Protein 4WRI (pdb70)

Solvent-accessible surface area: 11292 Å² total

InterPro domains:
  IPR011992 EF-hand domain pair [SSF47473] (9-176)

Sequence (171 aa):
LEPSAHWCRKMRTVFRPWDVEGGSGYVTEEVFDGVQRRLEFPELAPTDMYERSHRHWVNHCNLGVMPEGYRLTESQYVQNAWLLIHSPDFEASLESSQTFWEGIDREGYITEEATLGIRVTDPNLSTGIFEAMDENTGRITFEDTLAQLFFFTDQDNTTHPFNYVRGALVD

Structure (mmCIF, N/CA/C/O backbone):
data_4WRI
#
_entry.id   4WRI
#
_cell.length_a   42.970
_cell.length_b   64.620
_cell.length_c   145.240
_cell.angle_alpha   90.000
_cell.angle_beta   90.000
_cell.angle_gamma   90.000
#
_symmetry.space_group_name_H-M   'C 2 2 21'
#
loop_
_entity.id
_entity.type
_entity.pdbx_description
1 polymer 'Okadaic acid binding protein 2-alpha'
2 non-polymer 'OKADAIC ACID'
3 water water
#
loop_
_atom_site.group_PDB
_atom_site.id
_atom_site.type_symbol
_atom_site.label_atom_id
_atom_site.label_alt_id
_atom_site.label_comp_id
_atom_site.label_asym_id
_atom_site.label_entity_id
_atom_site.label_seq_id
_atom_site.pdbx_PDB_ins_code
_atom_site.Cartn_x
_atom_site.Cartn_y
_atom_site.Cartn_z
_atom_site.occupancy
_atom_site.B_iso_or_equiv
_atom_site.auth_seq_id
_atom_site.auth_comp_id
_atom_site.auth_asym_id
_atom_site.auth_atom_id
_atom_site.pdbx_PDB_model_num
ATOM 1 N N . LEU A 1 6 ? 37.704 52.707 31.106 1.00 41.99 4 LEU A N 1
ATOM 2 C CA . LEU A 1 6 ? 38.189 51.794 32.137 1.00 43.10 4 LEU A CA 1
ATOM 3 C C . LEU A 1 6 ? 38.338 50.379 31.599 1.00 31.84 4 LEU A C 1
ATOM 4 O O . LEU A 1 6 ? 37.789 50.035 30.554 1.00 43.18 4 LEU A O 1
ATOM 20 N N . GLU A 1 8 ? 37.969 46.177 32.869 1.00 20.10 6 GLU A N 1
ATOM 21 C CA . GLU A 1 8 ? 36.862 45.438 33.475 1.00 20.50 6 GLU A CA 1
ATOM 22 C C . GLU A 1 8 ? 37.233 44.940 34.854 1.00 20.67 6 GLU A C 1
ATOM 23 O O . GLU A 1 8 ? 38.355 44.517 35.092 1.00 18.02 6 GLU A O 1
ATOM 29 N N . PRO A 1 9 ? 36.273 44.976 35.777 1.00 16.07 7 PRO A N 1
ATOM 30 C CA . PRO A 1 9 ? 36.560 44.412 37.097 1.00 15.15 7 PRO A CA 1
ATOM 31 C C . PRO A 1 9 ? 36.703 42.892 37.038 1.00 17.91 7 PRO A C 1
ATOM 32 O O . PRO A 1 9 ? 36.157 42.236 36.145 1.00 17.44 7 PRO A O 1
ATOM 36 N N . SER A 1 10 ? 37.441 42.327 37.983 1.00 15.90 8 SER A N 1
ATOM 37 C CA . SER A 1 10 ? 37.507 40.892 38.119 1.00 14.14 8 SER A CA 1
ATOM 38 C C . SER A 1 10 ? 36.191 40.329 38.606 1.00 14.65 8 SER A C 1
ATOM 39 O O . SER A 1 10 ? 35.405 41.030 39.267 1.00 14.68 8 SER A O 1
ATOM 42 N N . ALA A 1 11 ? 35.953 39.057 38.331 1.00 15.44 9 ALA A N 1
ATOM 43 C CA . ALA A 1 11 ? 34.769 38.376 38.816 1.00 14.73 9 ALA A CA 1
ATOM 44 C C . ALA A 1 11 ? 34.720 38.429 40.340 1.00 15.41 9 ALA A C 1
ATOM 45 O O . ALA A 1 11 ? 33.640 38.546 40.932 1.00 14.85 9 ALA A O 1
ATOM 47 N N . HIS A 1 12 ? 35.885 38.333 40.964 1.00 15.09 10 HIS A N 1
ATOM 48 C CA . HIS A 1 12 ? 35.942 38.347 42.415 1.00 13.27 10 HIS A CA 1
ATOM 49 C C . HIS A 1 12 ? 35.516 39.705 42.953 1.00 12.33 10 HIS A C 1
ATOM 50 O O . HIS A 1 12 ? 34.771 39.776 43.932 1.00 12.88 10 HIS A O 1
ATOM 57 N N . TRP A 1 13 ? 35.985 40.777 42.342 1.00 12.53 11 TRP A N 1
ATOM 58 C CA . TRP A 1 13 ? 35.572 42.102 42.785 1.00 13.40 11 TRP A CA 1
ATOM 59 C C . TRP A 1 13 ? 34.073 42.277 42.610 1.00 13.98 11 TRP A C 1
ATOM 60 O O . TRP A 1 13 ? 33.396 42.844 43.487 1.00 13.11 11 TRP A O 1
ATOM 71 N N . CYS A 1 14 ? 33.508 41.796 41.511 1.00 12.53 12 CYS A N 1
ATOM 72 C CA . CYS A 1 14 ? 32.063 41.922 41.362 1.00 13.71 12 CYS A CA 1
ATOM 73 C C . CYS A 1 14 ? 31.297 41.184 42.438 1.00 14.84 12 CYS A C 1
ATOM 74 O O . CYS A 1 14 ? 30.245 41.651 42.891 1.00 11.64 12 CYS A O 1
ATOM 77 N N . ARG A 1 15 ? 31.810 40.029 42.851 1.00 12.66 13 ARG A N 1
ATOM 78 C CA . ARG A 1 15 ? 31.232 39.279 43.938 1.00 11.51 13 ARG A CA 1
ATOM 79 C C . ARG A 1 15 ? 31.294 40.078 45.228 1.00 9.86 13 ARG A C 1
ATOM 80 O O . ARG A 1 15 ? 30.336 40.077 46.001 1.00 11.00 13 ARG A O 1
ATOM 88 N N . LYS A 1 16 ? 32.417 40.739 45.472 1.00 11.57 14 LYS A N 1
ATOM 89 C CA . LYS A 1 16 ? 32.487 41.605 46.643 1.00 11.90 14 LYS A CA 1
ATOM 90 C C . LYS A 1 16 ? 31.414 42.715 46.559 1.00 11.22 14 LYS A C 1
ATOM 91 O O . LYS A 1 16 ? 30.750 43.015 47.579 1.00 10.47 14 LYS A O 1
ATOM 97 N N . MET A 1 17 ? 31.205 43.311 45.387 1.00 11.98 15 MET A N 1
ATOM 98 C CA . MET A 1 17 ? 30.211 44.378 45.294 1.00 10.76 15 MET A CA 1
ATOM 99 C C . MET A 1 17 ? 28.787 43.852 45.438 1.00 10.15 15 MET A C 1
ATOM 100 O O . MET A 1 17 ? 27.929 44.532 46.021 1.00 10.92 15 MET A O 1
ATOM 105 N N . ARG A 1 18 ? 28.512 42.647 44.950 1.00 10.07 16 ARG A N 1
ATOM 106 C CA . ARG A 1 18 ? 27.220 42.020 45.217 1.00 12.38 16 ARG A CA 1
ATOM 107 C C . ARG A 1 18 ? 27.044 41.813 46.716 1.00 11.01 16 ARG A C 1
ATOM 108 O O . ARG A 1 18 ? 25.925 41.859 47.234 1.00 11.83 16 ARG A O 1
ATOM 116 N N . THR A 1 19 ? 28.147 41.589 47.426 1.00 10.40 17 THR A N 1
ATOM 117 C CA . THR A 1 19 ? 28.089 41.386 48.876 1.00 11.51 17 THR A CA 1
ATOM 118 C C . THR A 1 19 ? 27.728 42.701 49.588 1.00 10.38 17 THR A C 1
ATOM 119 O O . THR A 1 19 ? 27.045 42.697 50.596 1.00 10.07 17 THR A O 1
ATOM 123 N N . VAL A 1 20 ? 28.189 43.822 49.052 1.00 9.44 18 VAL A N 1
ATOM 124 C CA . VAL A 1 20 ? 27.770 45.126 49.554 1.00 11.23 18 VAL A CA 1
ATOM 125 C C . VAL A 1 20 ? 26.279 45.351 49.323 1.00 9.86 18 VAL A C 1
ATOM 126 O O . VAL A 1 20 ? 25.570 45.834 50.203 1.00 10.81 18 VAL A O 1
ATOM 130 N N . PHE A 1 21 ? 25.798 45.025 48.127 1.00 9.98 19 PHE A N 1
ATOM 131 C CA . PHE A 1 21 ? 24.440 45.371 47.712 1.00 9.71 19 PHE A CA 1
ATOM 132 C C . PHE A 1 21 ? 23.391 44.479 48.374 1.00 11.79 19 PHE A C 1
ATOM 133 O O . PHE A 1 21 ? 22.264 44.939 48.661 1.00 11.31 19 PHE A O 1
ATOM 141 N N . ARG A 1 22 ? 23.737 43.208 48.596 1.00 12.14 20 ARG A N 1
ATOM 142 C CA . ARG A 1 22 ? 22.742 42.227 49.047 1.00 12.01 20 ARG A CA 1
ATOM 143 C C . ARG A 1 22 ? 21.923 42.639 50.284 1.00 12.61 20 ARG A C 1
ATOM 144 O O . ARG A 1 22 ? 20.699 42.539 50.234 1.00 12.18 20 ARG A O 1
ATOM 152 N N . PRO A 1 23 ? 22.577 43.125 51.351 1.00 12.27 21 PRO A N 1
ATOM 153 C CA . PRO A 1 23 ? 21.763 43.493 52.523 1.00 12.82 21 PRO A CA 1
ATOM 154 C C . PRO A 1 23 ? 20.782 44.632 52.213 1.00 13.89 21 PRO A C 1
ATOM 155 O O . PRO A 1 23 ? 19.673 44.655 52.778 1.00 13.53 21 PRO A O 1
ATOM 159 N N . TRP A 1 24 ? 21.160 45.553 51.325 1.00 11.15 22 TRP A N 1
ATOM 160 C CA . TRP A 1 24 ? 20.255 46.625 50.935 1.00 11.13 22 TRP A CA 1
ATOM 161 C C . TRP A 1 24 ? 19.086 46.060 50.146 1.00 11.98 22 TRP A C 1
ATOM 162 O O . TRP A 1 24 ? 17.943 46.447 50.345 1.00 12.72 22 TRP A O 1
ATOM 173 N N . ASP A 1 25 ? 19.371 45.144 49.219 1.00 10.86 23 ASP A N 1
ATOM 174 C CA . ASP A 1 25 ? 18.318 44.463 48.471 1.00 11.60 23 ASP A CA 1
ATOM 175 C C . ASP A 1 25 ? 17.349 43.807 49.466 1.00 12.53 23 ASP A C 1
ATOM 176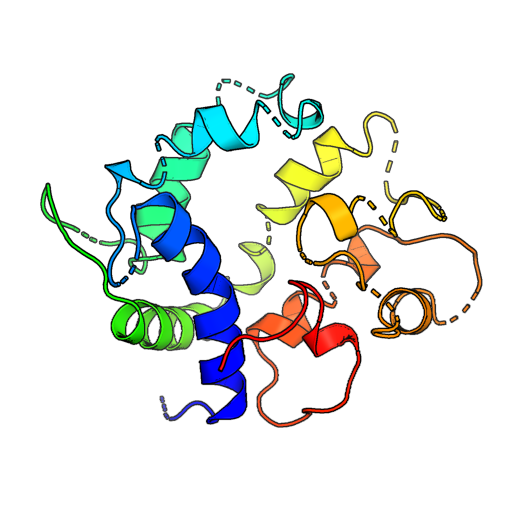 O O . ASP A 1 25 ? 16.129 43.960 49.337 1.00 13.39 23 ASP A O 1
ATOM 181 N N . VAL A 1 26 ? 17.883 43.068 50.432 1.00 13.00 24 VAL A N 1
ATOM 182 C CA . VAL A 1 26 ? 17.025 42.405 51.415 1.00 15.25 24 VAL A CA 1
ATOM 183 C C . VAL A 1 26 ? 16.172 43.417 52.197 1.00 15.99 24 VAL A C 1
ATOM 184 O O . VAL A 1 26 ? 14.959 43.208 52.348 1.00 15.96 24 VAL A O 1
ATOM 188 N N . GLU A 1 27 ? 16.779 44.520 52.627 1.00 13.19 25 GLU A N 1
ATOM 189 C CA . GLU A 1 27 ? 16.040 45.595 53.319 1.00 16.03 25 GLU A CA 1
ATOM 190 C C . GLU A 1 27 ? 14.853 46.092 52.500 1.00 17.64 25 GLU A C 1
ATOM 191 O O . GLU A 1 27 ? 13.783 46.392 53.041 1.00 20.03 25 GLU A O 1
ATOM 197 N N . GLY A 1 28 ? 15.054 46.199 51.196 1.00 15.03 26 GLY A N 1
ATOM 198 C CA . GLY A 1 28 ? 14.040 46.712 50.298 1.00 14.62 26 GLY A CA 1
ATOM 199 C C . GLY A 1 28 ? 13.013 45.703 49.853 1.00 16.61 26 GLY A C 1
ATOM 200 O O . GLY A 1 28 ? 12.168 46.012 49.002 1.00 19.27 26 GLY A O 1
ATOM 201 N N . GLY A 1 29 ? 13.088 44.496 50.391 1.00 16.19 27 GLY A N 1
ATOM 202 C CA . GLY A 1 29 ? 12.122 43.465 50.054 1.00 17.97 27 GLY A CA 1
ATOM 203 C C . GLY A 1 29 ? 12.589 42.402 49.081 1.00 18.77 27 GLY A C 1
ATOM 204 O O . GLY A 1 29 ? 11.772 41.636 48.564 1.00 20.44 27 GLY A O 1
ATOM 205 N N . SER A 1 30 ? 13.898 42.346 48.837 1.00 16.28 28 SER A N 1
ATOM 206 C CA . SER A 1 30 ? 14.478 41.337 47.951 1.00 16.64 28 SER A CA 1
ATOM 207 C C . SER A 1 30 ? 13.900 41.412 46.546 1.00 19.21 28 SER A C 1
ATOM 208 O O . SER A 1 30 ? 13.601 40.388 45.931 1.00 19.21 28 SER A O 1
ATOM 222 N N . GLY A 1 32 ? 15.525 42.830 43.958 1.00 15.33 30 GLY A N 1
ATOM 223 C CA . GLY A 1 32 ? 16.610 42.886 42.978 1.00 13.47 30 GLY A CA 1
ATOM 224 C C . GLY A 1 32 ? 17.061 44.306 42.670 1.00 14.13 30 GLY A C 1
ATOM 225 O O . GLY A 1 32 ? 18.001 44.532 41.892 1.00 14.49 30 GLY A O 1
ATOM 226 N N . TYR A 1 33 ? 16.372 45.279 43.252 1.00 12.20 31 TYR A N 1
ATOM 227 C CA . TYR A 1 33 ? 16.711 46.678 43.113 1.00 12.57 31 TYR A CA 1
ATOM 228 C C . TYR A 1 33 ? 16.441 47.404 44.420 1.00 10.73 31 TYR A C 1
ATOM 229 O O . TYR A 1 33 ? 15.681 46.921 45.287 1.00 13.06 31 TYR A O 1
ATOM 238 N N . VAL A 1 34 ? 17.051 48.574 44.545 1.00 11.28 32 VAL A N 1
ATOM 239 C CA . VAL A 1 34 ? 16.822 49.462 45.689 1.00 13.20 32 VAL A CA 1
ATOM 240 C C . VAL A 1 34 ? 16.445 50.857 45.181 1.00 13.55 32 VAL A C 1
ATOM 241 O O . VAL A 1 34 ? 16.626 51.185 43.996 1.00 13.92 32 VAL A O 1
ATOM 245 N N . THR A 1 35 ? 15.863 51.654 46.072 1.00 13.30 33 THR A N 1
ATOM 246 C CA . THR A 1 35 ? 15.426 53.008 45.750 1.00 12.55 33 THR A CA 1
ATOM 247 C C . THR A 1 35 ? 15.878 53.931 46.867 1.00 13.77 33 THR A C 1
ATOM 248 O O . THR A 1 35 ? 16.327 53.459 47.920 1.00 14.46 33 THR A O 1
ATOM 252 N N . GLU A 1 36 ? 15.740 55.234 46.656 1.00 13.76 34 GLU A N 1
ATOM 253 C CA . GLU A 1 36 ? 16.042 56.236 47.681 1.00 13.64 34 GLU A CA 1
ATOM 254 C C . GLU A 1 36 ? 15.240 55.944 48.935 1.00 14.66 34 GLU A C 1
ATOM 255 O O . GLU A 1 36 ? 15.745 56.085 50.055 1.00 14.23 34 GLU A O 1
ATOM 261 N N . GLU A 1 37 ? 14.004 55.494 48.763 1.00 13.72 35 GLU A N 1
ATOM 262 C CA . GLU A 1 37 ? 13.144 55.222 49.911 1.00 16.40 35 GLU A CA 1
ATOM 263 C C . GLU A 1 37 ? 13.651 54.069 50.771 1.00 16.99 35 GLU A C 1
ATOM 264 O O . GLU A 1 37 ? 13.471 54.081 51.987 1.00 16.90 35 GLU A O 1
ATOM 270 N N . VAL A 1 38 ? 14.298 53.079 50.161 1.00 15.80 36 VAL A N 1
ATOM 271 C CA . VAL A 1 38 ? 14.851 51.968 50.937 1.00 14.71 36 VAL A CA 1
ATOM 272 C C . VAL A 1 38 ? 15.862 52.492 51.939 1.00 14.45 36 VAL A C 1
ATOM 273 O O . VAL A 1 38 ? 15.874 52.086 53.119 1.00 14.89 36 VAL A O 1
ATOM 277 N N . PHE A 1 39 ? 16.701 53.418 51.494 1.00 12.74 37 PHE A N 1
ATOM 278 C CA . PHE A 1 39 ? 17.706 53.966 52.389 1.00 14.50 37 PHE A CA 1
ATOM 279 C C . PHE A 1 39 ? 17.118 54.910 53.423 1.00 14.45 37 PHE A C 1
ATOM 280 O O . PHE A 1 39 ? 17.581 54.931 54.560 1.00 14.95 37 PHE A O 1
ATOM 299 N N . ASP A 1 41 ? 14.054 54.659 54.694 1.00 15.20 39 ASP A N 1
ATOM 300 C CA . ASP A 1 41 ? 13.432 53.769 55.664 1.00 16.84 39 ASP A CA 1
ATOM 301 C C . ASP A 1 41 ? 14.492 53.068 56.503 1.00 17.67 39 ASP A C 1
ATOM 302 O O . ASP A 1 41 ? 14.235 52.713 57.659 1.00 19.91 39 ASP A O 1
ATOM 307 N N . GLY A 1 42 ? 15.690 52.898 55.950 1.00 15.98 40 GLY A N 1
ATOM 308 C CA . GLY A 1 42 ? 16.741 52.169 56.647 1.00 16.90 40 GLY A CA 1
ATOM 309 C C . GLY A 1 42 ? 17.345 52.941 57.806 1.00 15.17 40 GLY A C 1
ATOM 310 O O . GLY A 1 42 ? 18.107 52.397 58.577 1.00 15.03 40 GLY A O 1
ATOM 311 N N . VAL A 1 43 ? 17.015 54.223 57.920 1.00 13.95 41 VAL A N 1
ATOM 312 C CA . VAL A 1 43 ? 17.540 55.043 59.009 1.00 15.12 41 VAL A CA 1
ATOM 313 C C . VAL A 1 43 ? 17.058 54.528 60.353 1.00 14.72 41 VAL A C 1
ATOM 314 O O . VAL A 1 43 ? 17.858 54.313 61.258 1.00 13.66 41 VAL A O 1
ATOM 318 N N . GLN A 1 44 ? 15.753 54.298 60.466 1.00 16.68 42 GLN A N 1
ATOM 319 C CA . GLN A 1 44 ? 15.185 53.763 61.701 1.00 18.34 42 GLN A CA 1
ATOM 320 C C . GLN A 1 44 ? 15.771 52.388 62.053 1.00 18.33 42 GLN A C 1
ATOM 321 O O . GLN A 1 44 ? 16.115 52.120 63.209 1.00 18.78 42 GLN A O 1
ATOM 327 N N . ARG A 1 45 ? 15.899 51.525 61.045 1.00 19.01 43 ARG A N 1
ATOM 328 C CA . ARG A 1 45 ? 16.507 50.209 61.231 1.00 19.94 43 ARG A CA 1
ATOM 329 C C . ARG A 1 45 ? 17.924 50.305 61.821 1.00 15.90 43 ARG A C 1
ATOM 330 O O . ARG A 1 45 ? 18.278 49.565 62.725 1.00 16.40 43 ARG A O 1
ATOM 338 N N . ARG A 1 46 ? 18.716 51.235 61.301 1.00 14.67 44 ARG A N 1
ATOM 339 C CA . ARG A 1 46 ? 20.085 51.449 61.757 1.00 13.76 44 ARG A CA 1
ATOM 340 C C . ARG A 1 46 ? 20.149 52.004 63.177 1.00 13.10 44 ARG A C 1
ATOM 341 O O . ARG A 1 46 ? 21.046 51.647 63.945 1.00 13.98 44 ARG A O 1
ATOM 349 N N . LEU A 1 47 ? 19.220 52.888 63.524 1.00 12.57 45 LEU A N 1
ATOM 350 C CA . LEU A 1 47 ? 19.168 53.403 64.899 1.00 13.45 45 LEU A CA 1
ATOM 351 C C . LEU A 1 47 ? 18.804 52.332 65.914 1.00 14.54 45 LEU A C 1
ATOM 352 O O . LEU A 1 47 ? 19.309 52.344 67.045 1.00 16.50 45 LEU A O 1
ATOM 357 N N . GLU A 1 48 ? 17.951 51.398 65.520 1.00 16.85 46 GLU A N 1
ATOM 358 C CA . GLU A 1 48 ? 17.635 50.261 66.372 1.00 17.92 46 GLU A CA 1
ATOM 359 C C . GLU A 1 48 ? 18.789 49.277 66.514 1.00 18.02 46 GLU A C 1
ATOM 360 O O . GLU A 1 48 ? 19.039 48.765 67.604 1.00 20.76 46 GLU A O 1
ATOM 377 N N . PHE A 1 50 ? 22.067 49.951 65.880 1.00 13.40 48 PHE A N 1
ATOM 378 C CA . PHE A 1 50 ? 23.248 50.634 66.348 1.00 12.58 48 PHE A CA 1
ATOM 379 C C . PHE A 1 50 ? 22.859 51.870 67.123 1.00 14.45 48 PHE A C 1
ATOM 380 O O . PHE A 1 50 ? 22.990 52.983 66.637 1.00 13.74 48 PHE A O 1
ATOM 388 N N . PRO A 1 51 ? 22.427 51.664 68.366 1.00 14.40 49 PRO A N 1
ATOM 389 C CA . PRO A 1 51 ? 22.046 52.837 69.149 1.00 13.90 49 PRO A CA 1
ATOM 390 C C . PRO A 1 51 ? 23.232 53.737 69.469 1.00 14.26 49 PRO A C 1
ATOM 391 O O . PRO A 1 51 ? 23.020 54.857 69.917 1.00 15.05 49 PRO A O 1
ATOM 395 N N . GLU A 1 52 ? 24.458 53.291 69.188 1.00 15.11 50 GLU A N 1
ATOM 396 C CA . GLU A 1 52 ? 25.615 54.174 69.220 1.00 18.50 50 GLU A CA 1
ATOM 397 C C . GLU A 1 52 ? 25.479 55.350 68.261 1.00 18.39 50 GLU A C 1
ATOM 398 O O . GLU A 1 52 ? 26.147 56.363 68.420 1.00 18.92 50 GLU A O 1
ATOM 404 N N . LEU A 1 53 ? 24.634 55.198 67.249 1.00 16.49 51 LEU A N 1
ATOM 405 C CA . LEU A 1 53 ? 24.379 56.271 66.303 1.00 17.68 51 LEU A CA 1
ATOM 406 C C . LEU A 1 53 ? 23.367 57.291 66.795 1.00 17.01 51 LEU A C 1
ATOM 407 O O . LEU A 1 53 ? 23.224 58.353 66.186 1.00 16.80 51 LEU A O 1
ATOM 412 N N . ALA A 1 54 ? 22.679 56.998 67.900 1.00 15.13 52 ALA A N 1
ATOM 413 C CA . ALA A 1 54 ? 21.620 57.892 68.387 1.00 15.56 52 ALA A CA 1
ATOM 414 C C . ALA A 1 54 ? 22.049 59.349 68.638 1.00 17.86 52 ALA A C 1
A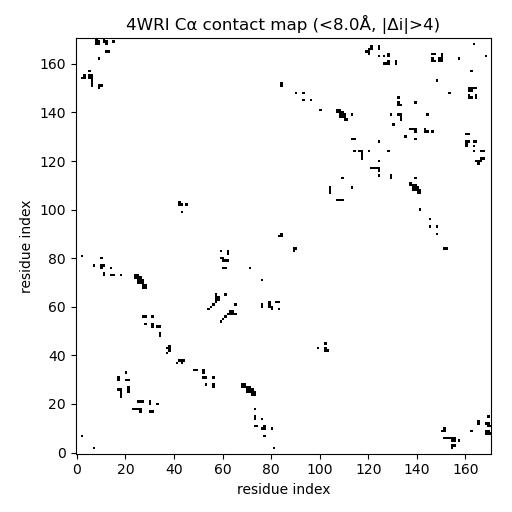TOM 415 O O . ALA A 1 54 ? 21.280 60.266 68.323 1.00 18.81 52 ALA A O 1
ATOM 417 N N . PRO A 1 55 ? 23.264 59.583 69.185 1.00 18.69 53 PRO A N 1
ATOM 418 C CA . PRO A 1 55 ? 23.657 60.988 69.393 1.00 20.97 53 PRO A CA 1
ATOM 419 C C . PRO A 1 55 ? 23.717 61.833 68.125 1.00 22.10 53 PRO A C 1
ATOM 420 O O . PRO A 1 55 ? 23.659 63.066 68.208 1.00 24.35 53 PRO A O 1
ATOM 424 N N . THR A 1 56 ? 23.839 61.196 66.969 1.00 19.80 54 THR A N 1
ATOM 425 C CA . THR A 1 56 ? 23.863 61.934 65.710 1.00 22.96 54 THR A CA 1
ATOM 426 C C . THR A 1 56 ? 22.698 61.551 64.829 1.00 16.39 54 THR A C 1
ATOM 427 O O . THR A 1 56 ? 22.787 61.659 63.596 1.00 18.94 54 THR A O 1
ATOM 442 N N . ASP A 1 58 ? 20.077 63.017 64.097 1.00 15.88 56 ASP A N 1
ATOM 443 C CA . ASP A 1 58 ? 19.564 64.116 63.279 1.00 15.09 56 ASP A CA 1
ATOM 444 C C . ASP A 1 58 ? 20.314 64.286 61.972 1.00 17.56 56 ASP A C 1
ATOM 445 O O . ASP A 1 58 ? 19.839 64.997 61.082 1.00 14.80 56 ASP A O 1
ATOM 461 N N . MET A 1 60 ? 21.191 61.533 60.172 1.00 14.77 58 MET A N 1
ATOM 462 C CA . MET A 1 60 ? 21.038 60.271 59.446 1.00 14.04 58 MET A CA 1
ATOM 463 C C . MET A 1 60 ? 20.276 60.405 58.140 1.00 14.58 58 MET A C 1
ATOM 464 O O . MET A 1 60 ? 20.624 59.756 57.144 1.00 13.24 58 MET A O 1
ATOM 469 N N . TYR A 1 61 ? 19.229 61.218 58.094 1.00 14.52 59 TYR A N 1
ATOM 470 C CA . TYR A 1 61 ? 18.513 61.330 56.827 1.00 13.89 59 TYR A CA 1
ATOM 471 C C . TYR A 1 61 ? 19.399 61.902 55.740 1.00 12.42 59 TYR A C 1
ATOM 472 O O . TYR A 1 61 ? 19.349 61.438 54.596 1.00 13.20 59 TYR A O 1
ATOM 481 N N . GLU A 1 62 ? 20.231 62.876 56.068 1.00 12.65 60 GLU A N 1
ATOM 482 C CA . GLU A 1 62 ? 21.191 63.403 55.105 1.00 13.43 60 GLU A CA 1
ATOM 483 C C . GLU A 1 62 ? 22.189 62.327 54.682 1.00 14.05 60 GLU A C 1
ATOM 484 O O . GLU A 1 62 ? 22.535 62.220 53.490 1.00 13.69 60 GLU A O 1
ATOM 490 N N . ARG A 1 63 ? 22.652 61.531 55.642 1.00 14.71 61 ARG A N 1
ATOM 491 C CA . ARG A 1 63 ? 23.576 60.447 55.310 1.00 14.72 61 ARG A CA 1
ATOM 492 C C . ARG A 1 63 ? 22.932 59.457 54.354 1.00 12.35 61 ARG A C 1
ATOM 493 O O . ARG A 1 63 ? 23.593 58.998 53.410 1.00 13.08 61 ARG A O 1
ATOM 501 N N . SER A 1 64 ? 21.669 59.112 54.568 1.00 12.32 62 SER A N 1
ATOM 502 C CA . SER A 1 64 ? 20.995 58.189 53.669 1.00 14.08 62 SER A CA 1
ATOM 503 C C . SER A 1 64 ? 20.850 58.802 52.282 1.00 12.79 62 SER A C 1
ATOM 504 O O . SER A 1 64 ? 21.113 58.161 51.268 1.00 14.28 62 SER A O 1
ATOM 507 N N . HIS A 1 65 ? 20.467 60.065 52.218 1.00 13.55 63 HIS A N 1
ATOM 508 C CA . HIS A 1 65 ? 20.247 60.710 50.946 1.00 14.07 63 HIS A CA 1
ATOM 509 C C . HIS A 1 65 ? 21.553 60.889 50.167 1.00 13.49 63 HIS A C 1
ATOM 510 O O . HIS A 1 65 ? 21.618 60.647 48.954 1.00 14.83 63 HIS A O 1
ATOM 517 N N . ARG A 1 66 ? 22.619 61.272 50.855 1.00 13.94 64 ARG A N 1
ATOM 518 C CA . ARG A 1 66 ? 23.925 61.377 50.222 1.00 13.18 64 ARG A CA 1
ATOM 519 C C . ARG A 1 66 ? 24.429 60.018 49.762 1.00 14.24 64 ARG A C 1
ATOM 520 O O . ARG A 1 66 ? 25.098 59.917 48.721 1.00 14.67 64 ARG A O 1
ATOM 528 N N . HIS A 1 67 ? 24.142 58.980 50.544 1.00 12.96 65 HIS A N 1
ATOM 529 C CA . HIS A 1 67 ? 24.530 57.638 50.127 1.00 13.45 65 HIS A CA 1
ATOM 530 C C . HIS A 1 67 ? 23.858 57.295 48.794 1.00 12.13 65 HIS A C 1
ATOM 531 O O . HIS A 1 67 ? 24.509 56.780 47.879 1.00 12.12 65 HIS A O 1
ATOM 538 N N . TRP A 1 68 ? 22.560 57.564 48.684 1.00 12.30 66 TRP A N 1
ATOM 539 C CA . TRP A 1 68 ? 21.824 57.310 47.446 1.00 11.85 66 TRP A CA 1
ATOM 540 C C . TRP A 1 68 ? 22.377 58.105 46.278 1.00 13.77 66 TRP A C 1
ATOM 541 O O . TRP A 1 68 ? 22.648 57.550 45.207 1.00 12.81 66 TRP A O 1
ATOM 552 N N . VAL A 1 69 ? 22.581 59.401 46.466 1.00 14.42 67 VAL A N 1
ATOM 553 C CA . VAL A 1 69 ? 22.999 60.250 45.354 1.00 14.44 67 VAL A CA 1
ATOM 554 C C . VAL A 1 69 ? 24.473 60.026 45.024 1.00 16.10 67 VAL A C 1
ATOM 555 O O . VAL A 1 69 ? 24.826 59.750 43.881 1.00 16.55 67 VAL A O 1
ATOM 559 N N . ASN A 1 70 ? 25.346 60.139 46.018 1.00 16.93 68 ASN A N 1
ATOM 560 C CA . ASN A 1 70 ? 26.786 60.163 45.764 1.00 15.36 68 ASN A CA 1
ATOM 561 C C . ASN A 1 70 ? 27.477 58.811 45.641 1.00 2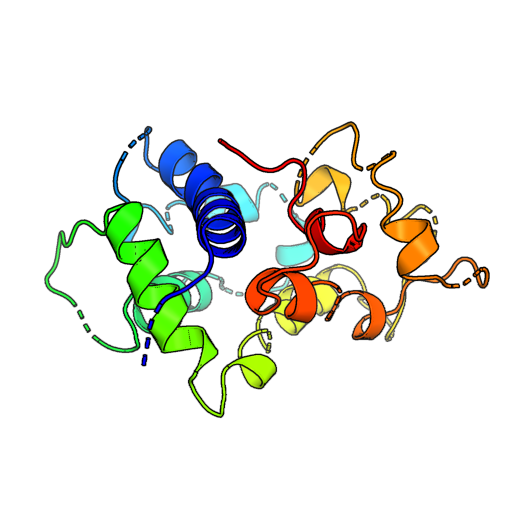0.52 68 ASN A C 1
ATOM 562 O O . ASN A 1 70 ? 28.366 58.635 44.806 1.00 22.06 68 ASN A O 1
ATOM 567 N N . HIS A 1 71 ? 27.094 57.856 46.478 1.00 14.94 69 HIS A N 1
ATOM 568 C CA . HIS A 1 71 ? 27.732 56.539 46.448 1.00 15.79 69 HIS A CA 1
ATOM 569 C C . HIS A 1 71 ? 27.061 55.639 45.430 1.00 18.89 69 HIS A C 1
ATOM 570 O O . HIS A 1 71 ? 27.729 55.038 44.573 1.00 21.74 69 HIS A O 1
ATOM 577 N N . CYS A 1 72 ? 25.743 55.533 45.523 1.00 13.33 70 CYS A N 1
ATOM 578 C CA . CYS A 1 72 ? 25.024 54.616 44.647 1.00 13.28 70 CYS A CA 1
ATOM 579 C C . CYS A 1 72 ? 24.850 55.099 43.221 1.00 13.99 70 CYS A C 1
ATOM 580 O O . CYS A 1 72 ? 24.805 54.279 42.308 1.00 14.08 70 CYS A O 1
ATOM 583 N N . ASN A 1 73 ? 24.736 56.405 43.038 1.00 13.02 71 ASN A N 1
ATOM 584 C CA . ASN A 1 73 ? 24.341 56.965 41.747 1.00 13.14 71 ASN A CA 1
ATOM 585 C C . ASN A 1 73 ? 25.310 57.999 41.216 1.00 14.96 71 ASN A C 1
ATOM 586 O O . ASN A 1 73 ? 24.921 58.836 40.394 1.00 15.46 71 ASN A O 1
ATOM 591 N N . LEU A 1 74 ? 26.562 57.943 41.670 1.00 17.07 72 LEU A N 1
ATOM 592 C CA . LEU A 1 74 ? 27.678 58.671 41.064 1.00 18.79 72 LEU A CA 1
ATOM 593 C C . LEU A 1 74 ? 27.517 60.179 41.110 1.00 18.11 72 LEU A C 1
ATOM 594 O O . LEU A 1 74 ? 28.077 60.890 40.263 1.00 20.38 72 LEU A O 1
ATOM 599 N N . GLY A 1 75 ? 26.745 60.661 42.076 1.00 20.37 73 GLY A N 1
ATOM 600 C CA . GLY A 1 75 ? 26.544 62.085 42.274 1.00 21.65 73 GLY A CA 1
ATOM 601 C C . GLY A 1 75 ? 25.391 62.644 41.468 1.00 19.47 73 GLY A C 1
ATOM 602 O O . GLY A 1 75 ? 25.112 63.843 41.517 1.00 27.93 73 GLY A O 1
ATOM 603 N N . VAL A 1 76 ? 24.705 61.783 40.727 1.00 19.50 74 VAL A N 1
ATOM 604 C CA . VAL A 1 76 ? 23.636 62.241 39.852 1.00 21.82 74 VAL A CA 1
ATOM 605 C C . VAL A 1 76 ? 22.266 62.224 40.524 1.00 23.51 74 VAL A C 1
ATOM 606 O O . VAL A 1 76 ? 21.899 61.255 41.196 1.00 23.19 74 VAL A O 1
ATOM 621 N N . MET A 1 78 ? 18.786 61.369 40.306 1.00 23.85 76 MET A N 1
ATOM 622 C CA . MET A 1 78 ? 17.991 60.466 39.482 1.00 23.68 76 MET A CA 1
ATOM 623 C C . MET A 1 78 ? 16.509 60.781 39.669 1.00 25.30 76 MET A C 1
ATOM 624 O O . MET A 1 78 ? 16.148 61.406 40.655 1.00 26.48 76 MET A O 1
ATOM 629 N N . PRO A 1 79 ? 15.648 60.363 38.719 1.00 24.44 77 PRO A N 1
ATOM 630 C CA . PRO A 1 79 ? 14.212 60.664 38.801 1.00 25.64 77 PRO A CA 1
ATOM 631 C C . PRO A 1 79 ? 13.558 60.039 40.019 1.00 29.54 77 PRO A C 1
ATOM 632 O O . PRO A 1 79 ? 14.056 59.033 40.521 1.00 22.81 77 PRO A O 1
ATOM 636 N N . GLU A 1 80 ? 12.462 60.624 40.492 1.00 30.45 78 GLU A N 1
ATOM 637 C CA . GLU A 1 80 ? 11.719 60.038 41.591 1.00 29.48 78 GLU A CA 1
ATOM 638 C C . GLU A 1 80 ? 11.282 58.638 41.188 1.00 25.59 78 GLU A C 1
ATOM 639 O O . GLU A 1 80 ? 10.851 58.414 40.054 1.00 28.89 78 GLU A O 1
ATOM 645 N N . GLY A 1 81 ? 11.450 57.686 42.098 1.00 23.94 79 GLY A N 1
ATOM 646 C CA . GLY A 1 81 ? 11.096 56.311 41.833 1.00 23.50 79 GLY A CA 1
ATOM 647 C C . GLY A 1 81 ? 12.168 55.496 41.123 1.00 17.14 79 GLY A C 1
ATOM 648 O O . GLY A 1 81 ? 11.938 54.325 40.843 1.00 19.08 79 GLY A O 1
ATOM 649 N N . TYR A 1 82 ? 13.327 56.097 40.862 1.00 16.50 80 TYR A N 1
ATOM 650 C CA . TYR A 1 82 ? 14.399 55.371 40.163 1.00 15.53 80 TYR A CA 1
ATOM 651 C C . TYR A 1 82 ? 14.770 54.087 40.907 1.00 15.24 80 TYR A C 1
ATOM 652 O O . TYR A 1 82 ? 14.917 54.093 42.141 1.00 16.52 80 TYR A O 1
ATOM 661 N N . ARG A 1 83 ? 14.894 52.991 40.171 1.00 15.27 81 ARG A N 1
ATOM 662 C CA . ARG A 1 83 ? 15.193 51.687 40.740 1.00 13.95 81 ARG A CA 1
ATOM 663 C C . ARG A 1 83 ? 16.580 51.209 40.356 1.00 15.96 81 ARG A C 1
ATOM 664 O O . ARG A 1 83 ? 16.799 50.800 39.208 1.00 16.99 81 ARG A O 1
ATOM 672 N N . LEU A 1 84 ? 17.511 51.208 41.303 1.00 11.91 82 LEU A N 1
ATOM 673 C CA . LEU A 1 84 ? 18.891 50.823 41.016 1.00 10.74 82 LEU A CA 1
ATOM 674 C C . LEU A 1 84 ? 19.044 49.320 41.196 1.00 10.25 82 LEU A C 1
ATOM 675 O O . LEU A 1 84 ? 18.831 48.788 42.284 1.00 12.08 82 LEU A O 1
ATOM 680 N N . THR A 1 85 ? 19.406 48.621 40.123 1.00 10.76 83 THR A N 1
ATOM 681 C CA . THR A 1 85 ? 19.522 47.168 40.198 1.00 10.87 83 THR A CA 1
ATOM 682 C C . THR A 1 85 ? 20.870 46.709 40.743 1.00 11.21 83 THR A C 1
ATOM 683 O O . THR A 1 85 ? 21.832 47.465 40.725 1.00 11.12 83 THR A O 1
ATOM 687 N N . GLU A 1 86 ? 20.941 45.449 41.159 1.00 10.34 84 GLU A N 1
ATOM 688 C CA . GLU A 1 86 ? 22.197 44.899 41.664 1.00 11.79 84 GLU A CA 1
ATOM 689 C C . GLU A 1 86 ? 23.347 45.036 40.663 1.00 11.22 84 GLU A C 1
ATOM 690 O O . GLU A 1 86 ? 24.421 45.517 41.010 1.00 11.39 84 GLU A O 1
ATOM 696 N N . SER A 1 87 ? 23.116 44.653 39.410 1.00 11.18 85 SER A N 1
ATOM 697 C CA . SER A 1 87 ? 24.223 44.677 38.454 1.00 10.42 85 SER A CA 1
ATOM 698 C C . SER A 1 87 ? 24.640 46.099 38.153 1.00 11.55 85 SER A C 1
ATOM 699 O O . SER A 1 87 ? 25.822 46.390 37.906 1.00 11.02 85 SER A O 1
ATOM 702 N N . GLN A 1 88 ? 23.680 47.012 38.213 1.00 10.21 86 GLN A N 1
ATOM 703 C CA . GLN A 1 88 ? 23.997 48.411 37.985 1.00 10.73 86 GLN A CA 1
ATOM 704 C C . GLN A 1 88 ? 24.834 48.977 39.132 1.00 10.24 86 GLN A C 1
ATOM 705 O O . GLN A 1 88 ? 25.768 49.753 38.897 1.00 10.74 86 GLN A O 1
ATOM 711 N N . TYR A 1 89 ? 24.505 48.610 40.371 1.00 10.47 87 TYR A N 1
ATOM 712 C CA . TYR A 1 89 ? 25.320 49.073 41.467 1.00 9.91 87 TYR A CA 1
ATOM 713 C C . TYR A 1 89 ? 26.756 48.619 41.270 1.00 9.56 87 TYR A C 1
ATOM 714 O O . TYR A 1 89 ? 27.686 49.389 41.509 1.00 10.80 87 TYR A O 1
ATOM 723 N N . VAL A 1 90 ? 26.941 47.374 40.833 1.00 9.92 88 VAL A N 1
ATOM 724 C CA . VAL A 1 90 ? 28.294 46.854 40.635 1.00 11.24 88 VAL A CA 1
ATOM 725 C C . VAL A 1 90 ? 29.077 47.726 39.628 1.00 11.03 88 VAL A C 1
ATOM 726 O O . VAL A 1 90 ? 30.213 48.101 39.880 1.00 12.19 88 VAL A O 1
ATOM 730 N N . GLN A 1 91 ? 28.449 48.075 38.510 1.00 10.80 89 GLN A N 1
ATOM 731 C CA . GLN A 1 91 ? 29.140 48.900 37.528 1.00 10.79 89 GLN A CA 1
ATOM 732 C C . GLN A 1 91 ? 29.298 50.332 38.003 1.00 12.38 89 GLN A C 1
ATOM 733 O O . GLN A 1 91 ? 30.287 50.978 37.662 1.00 13.56 89 GLN A O 1
ATOM 739 N N . ASN A 1 92 ? 28.352 50.849 38.781 1.00 10.19 90 ASN A N 1
ATOM 740 C CA . ASN A 1 92 ? 28.514 52.201 39.320 1.00 12.42 90 ASN A CA 1
ATOM 741 C C . ASN A 1 92 ? 29.661 52.243 40.328 1.00 11.87 90 ASN A C 1
ATOM 742 O O . ASN A 1 92 ? 30.433 53.215 40.370 1.00 13.31 90 ASN A O 1
ATOM 747 N N . ALA A 1 93 ? 29.776 51.192 41.137 1.00 11.48 91 ALA A N 1
ATOM 748 C CA . ALA A 1 93 ? 30.875 51.099 42.101 1.00 13.04 91 ALA A CA 1
ATOM 749 C C . 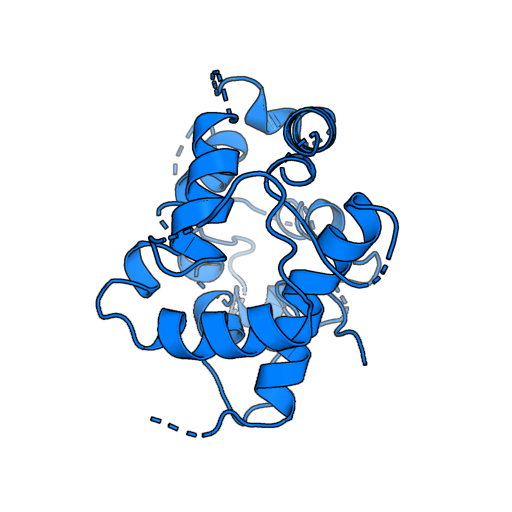ALA A 1 93 ? 32.206 51.021 41.372 1.00 12.33 91 ALA A C 1
ATOM 750 O O . ALA A 1 93 ? 33.215 51.527 41.853 1.00 12.39 91 ALA A O 1
ATOM 752 N N . TRP A 1 94 ? 32.209 50.398 40.200 1.00 11.66 92 TRP A N 1
ATOM 753 C CA . TRP A 1 94 ? 33.443 50.325 39.418 1.00 13.56 92 TRP A CA 1
ATOM 754 C C . TRP A 1 94 ? 33.920 51.725 39.028 1.00 13.30 92 TRP A C 1
ATOM 755 O O . TRP A 1 94 ? 35.107 52.043 39.157 1.00 15.18 92 TRP A O 1
ATOM 766 N N . LEU A 1 95 ? 32.999 52.564 38.558 1.00 12.92 93 LEU A N 1
ATOM 767 C CA . LEU A 1 95 ? 33.347 53.947 38.258 1.00 15.59 93 LEU A CA 1
ATOM 768 C C . LEU A 1 95 ? 33.743 54.688 39.530 1.00 15.84 93 LEU A C 1
ATOM 769 O O . LEU A 1 95 ? 34.705 55.458 39.538 1.00 19.15 93 LEU A O 1
ATOM 774 N N . LEU A 1 96 ? 33.023 54.428 40.621 1.00 14.95 94 LEU A N 1
ATOM 775 C CA . LEU A 1 96 ? 33.232 55.169 41.862 1.00 16.23 94 LEU A CA 1
ATOM 776 C C . LEU A 1 96 ? 34.639 54.966 42.434 1.00 17.44 94 LEU A C 1
ATOM 777 O O . LEU A 1 96 ? 35.267 55.925 42.911 1.00 17.81 94 LEU A O 1
ATOM 782 N N . ILE A 1 97 ? 35.148 53.740 42.380 1.00 15.11 95 ILE A N 1
ATOM 783 C CA . ILE A 1 97 ? 36.430 53.471 43.024 1.00 16.00 95 ILE A CA 1
ATOM 784 C C . ILE A 1 97 ? 37.577 54.044 42.194 1.00 19.98 95 ILE A C 1
ATOM 785 O O . ILE A 1 97 ? 38.722 54.056 42.657 1.00 23.46 95 ILE A O 1
ATOM 790 N N . HIS A 1 98 ? 37.281 54.500 40.969 1.00 17.52 96 HIS A N 1
ATOM 791 C CA . HIS A 1 98 ? 38.294 55.174 40.165 1.00 21.37 96 HIS A CA 1
ATOM 792 C C . HIS A 1 98 ? 38.316 56.679 40.396 1.00 22.70 96 HIS A C 1
ATOM 793 O O . HIS A 1 98 ? 39.183 57.373 39.863 1.00 28.24 96 HIS A O 1
ATOM 800 N N . SER A 1 99 ? 37.379 57.185 41.192 1.00 20.36 97 SER A N 1
ATOM 801 C CA . SER A 1 99 ? 37.356 58.602 41.510 1.00 23.07 97 SER A CA 1
ATOM 802 C C . SER A 1 99 ? 38.508 58.946 42.441 1.00 28.05 97 SER A C 1
ATOM 803 O O . SER A 1 99 ? 38.797 58.202 43.379 1.00 26.14 97 SER A O 1
ATOM 806 N N . PRO A 1 100 ? 39.184 60.075 42.175 1.00 35.39 98 PRO A N 1
ATOM 807 C CA . PRO A 1 100 ? 40.318 60.524 42.991 1.00 32.39 98 PRO A CA 1
ATOM 808 C C . PRO A 1 100 ? 39.975 60.673 44.471 1.00 26.72 98 PRO A C 1
ATOM 809 O O . PRO A 1 100 ? 40.854 60.544 45.318 1.00 31.91 98 PRO A O 1
ATOM 813 N N . ASP A 1 101 ? 38.711 60.941 44.771 1.00 21.41 99 ASP A N 1
ATOM 814 C CA . ASP A 1 101 ? 38.296 61.170 46.152 1.00 28.16 99 ASP A CA 1
ATOM 815 C C . ASP A 1 101 ? 37.630 59.962 46.806 1.00 22.15 99 ASP A C 1
ATOM 816 O O . ASP A 1 101 ? 37.060 60.086 47.888 1.00 21.52 99 ASP A O 1
ATOM 821 N N . PHE A 1 102 ? 37.694 58.801 46.165 1.00 22.97 100 PHE A N 1
ATOM 822 C CA . PHE A 1 102 ? 37.020 57.630 46.728 1.00 20.11 100 PHE A CA 1
ATOM 823 C C . PHE A 1 102 ? 37.531 57.254 48.120 1.00 17.96 100 PHE A C 1
ATOM 824 O O . PHE A 1 102 ? 36.734 57.020 49.036 1.00 15.83 100 PHE A O 1
ATOM 832 N N . GLU A 1 103 ? 38.847 57.165 48.277 1.00 17.55 101 GLU A N 1
ATOM 833 C CA . GLU A 1 103 ? 39.419 56.762 49.557 1.00 17.22 101 GLU A CA 1
ATOM 834 C C . GLU A 1 103 ? 38.935 57.707 50.654 1.00 18.86 101 GLU A C 1
ATOM 835 O O . GLU A 1 103 ? 38.538 57.276 51.735 1.00 17.90 101 GLU A O 1
ATOM 841 N N . ALA A 1 104 ? 38.936 59.002 50.366 1.00 18.62 102 ALA A N 1
ATOM 842 C CA . ALA A 1 104 ? 38.484 59.999 51.328 1.00 19.98 102 ALA A CA 1
ATOM 843 C C . ALA A 1 104 ? 37.006 59.849 51.651 1.00 19.85 102 ALA A C 1
ATOM 844 O O . ALA A 1 104 ? 36.613 60.081 52.788 1.00 21.38 102 ALA A O 1
ATOM 846 N N . SER A 1 105 ? 36.193 59.453 50.670 1.00 20.08 103 SER A N 1
ATOM 847 C CA . SER A 1 105 ? 34.757 59.282 50.905 1.00 18.76 103 SER A CA 1
ATOM 848 C C . SER A 1 105 ? 34.508 58.113 51.865 1.00 17.68 103 SER A C 1
ATOM 849 O O . SER A 1 105 ? 33.664 58.202 52.758 1.00 19.60 103 SER A O 1
ATOM 852 N N . LEU A 1 106 ? 35.242 57.021 51.677 1.00 16.05 104 LEU A N 1
ATOM 853 C CA . LEU A 1 106 ? 35.115 55.877 52.582 1.00 15.80 104 LEU A CA 1
ATOM 854 C C . LEU A 1 106 ? 35.532 56.299 53.978 1.00 18.09 104 LEU A C 1
ATOM 855 O O . LEU A 1 106 ? 34.885 55.918 54.951 1.00 14.94 104 LEU A O 1
ATOM 871 N N . GLU A 1 108 ? 35.531 59.332 55.410 1.00 16.86 106 GLU A N 1
ATOM 872 C CA . GLU A 1 108 ? 34.543 60.228 55.977 1.00 18.82 106 GLU A CA 1
ATOM 873 C C . GLU A 1 108 ? 33.314 59.469 56.474 1.00 16.09 106 GLU A C 1
ATOM 874 O O . GLU A 1 108 ? 32.841 59.698 57.598 1.00 17.93 106 GLU A O 1
ATOM 880 N N . SER A 1 109 ? 32.809 58.546 55.665 1.00 14.75 107 SER A N 1
ATOM 881 C CA . SER A 1 109 ? 31.677 57.730 56.093 1.00 15.00 107 SER A CA 1
ATOM 882 C C . SER A 1 109 ? 32.049 56.892 57.314 1.00 15.11 107 SER A C 1
ATOM 883 O O . SER A 1 109 ? 31.292 56.789 58.269 1.00 16.19 107 SER A O 1
ATOM 886 N N . SER A 1 110 ? 33.232 56.294 57.275 1.00 12.62 108 SER A N 1
ATOM 887 C CA . SER A 1 110 ? 33.639 55.425 58.379 1.00 12.60 108 SER A CA 1
ATOM 888 C C . SER A 1 110 ? 33.774 56.222 59.683 1.00 15.14 108 SER A C 1
ATOM 889 O O . SER A 1 110 ? 33.458 55.723 60.767 1.00 15.29 108 SER A O 1
ATOM 892 N N . GLN A 1 111 ? 34.229 57.469 59.573 1.00 13.59 109 GLN A N 1
ATOM 893 C CA . GLN A 1 111 ? 34.334 58.357 60.727 1.00 15.67 109 GLN A CA 1
ATOM 894 C C . GLN A 1 111 ? 32.993 58.535 61.419 1.00 15.01 109 GLN A C 1
ATOM 895 O O . GLN A 1 111 ? 32.943 58.587 62.651 1.00 16.77 109 GLN A O 1
ATOM 90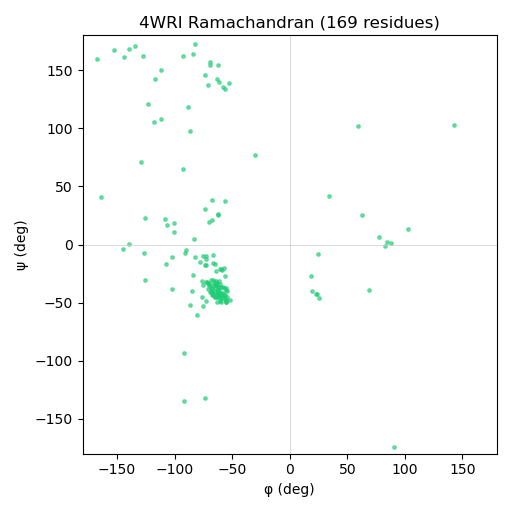1 N N . THR A 1 112 ? 31.903 58.607 60.673 1.00 14.64 110 THR A N 1
ATOM 902 C CA . THR A 1 112 ? 30.591 58.736 61.306 1.00 16.99 110 THR A CA 1
ATOM 903 C C . THR A 1 112 ? 30.248 57.544 62.194 1.00 17.01 110 THR A C 1
ATOM 904 O O . THR A 1 112 ? 29.668 57.711 63.266 1.00 19.48 110 THR A O 1
ATOM 908 N N . PHE A 1 113 ? 30.654 56.346 61.786 1.00 16.44 111 PHE A N 1
ATOM 909 C CA . PHE A 1 113 ? 30.399 55.175 62.597 1.00 16.06 111 PHE A CA 1
ATOM 910 C C . PHE A 1 113 ? 31.358 55.135 63.777 1.00 14.54 111 PHE A C 1
ATOM 911 O O . PHE A 1 113 ? 30.952 54.872 64.910 1.00 15.54 111 PHE A O 1
ATOM 919 N N . TRP A 1 114 ? 32.630 55.392 63.494 1.00 16.39 112 TRP A N 1
ATOM 920 C CA . TRP A 1 114 ? 33.691 55.278 64.488 1.00 17.87 112 TRP A CA 1
ATOM 921 C C . TRP A 1 114 ? 33.460 56.232 65.658 1.00 17.52 112 TRP A C 1
ATOM 922 O O . TRP A 1 114 ? 33.758 55.891 66.806 1.00 20.79 112 TRP A O 1
ATOM 933 N N . GLU A 1 115 ? 32.895 57.401 65.382 1.00 19.11 113 GLU A N 1
ATOM 934 C CA . GLU A 1 115 ? 32.673 58.396 66.435 1.00 24.17 113 GLU A CA 1
ATOM 935 C C . GLU A 1 115 ? 31.534 57.998 67.377 1.00 29.64 113 GLU A C 1
ATOM 936 O O . GLU A 1 115 ? 31.420 58.526 68.484 1.00 28.48 113 GLU A O 1
ATOM 942 N N . GLY A 1 116 ? 30.692 57.063 66.950 1.00 20.84 114 GLY A N 1
ATOM 943 C CA . GLY A 1 116 ? 29.636 56.561 67.808 1.00 23.55 114 GLY A CA 1
ATOM 944 C C . GLY A 1 116 ? 30.117 55.457 68.736 1.00 23.60 114 GLY A C 1
ATOM 945 O O . GLY A 1 116 ? 29.567 55.242 69.817 1.00 19.33 114 GLY A O 1
ATOM 946 N N . ILE A 1 117 ? 31.161 54.750 68.331 1.00 19.84 115 ILE A N 1
ATOM 947 C CA . ILE A 1 117 ? 31.650 53.631 69.124 1.00 20.85 115 ILE A CA 1
ATOM 948 C C . ILE A 1 117 ? 32.902 54.001 69.904 1.00 23.88 115 ILE A C 1
ATOM 949 O O . ILE A 1 117 ? 33.337 53.268 70.793 1.00 28.87 115 ILE A O 1
ATOM 954 N N . ASP A 1 118 ? 33.474 55.151 69.583 1.00 26.47 116 ASP A N 1
ATOM 955 C CA . ASP A 1 118 ? 34.695 55.604 70.231 1.00 29.54 116 ASP A CA 1
ATOM 956 C C . ASP A 1 118 ? 34.449 57.027 70.709 1.00 43.35 116 ASP A C 1
ATOM 957 O O . ASP A 1 118 ? 34.986 57.987 70.155 1.00 32.50 116 ASP A O 1
ATOM 962 N N . ARG A 1 119 ? 33.612 57.145 71.737 1.00 33.22 117 ARG A N 1
ATOM 963 C CA . ARG A 1 119 ? 33.128 58.436 72.220 1.00 43.94 117 ARG A CA 1
ATOM 964 C C . ARG A 1 119 ? 34.224 59.291 72.840 1.00 40.88 117 ARG A C 1
ATOM 965 O O . ARG A 1 119 ? 34.164 60.518 72.786 1.00 49.73 117 ARG A O 1
ATOM 973 N N . GLU A 1 120 ? 35.213 58.639 73.437 1.00 38.46 118 GLU A N 1
ATOM 974 C CA . GLU A 1 120 ? 36.332 59.345 74.057 1.00 44.10 118 GLU A CA 1
ATOM 975 C C . GLU A 1 120 ? 37.371 59.765 73.022 1.00 49.60 118 GLU A C 1
ATOM 976 O O . GLU A 1 120 ? 38.355 60.421 73.362 1.00 50.63 118 GLU A O 1
ATOM 1004 N N . GLY A 1 123 ? 40.723 56.556 69.228 1.00 28.01 121 GLY A N 1
ATOM 1005 C CA . GLY A 1 123 ? 41.279 56.146 67.946 1.00 24.81 121 GLY A CA 1
ATOM 1006 C C . GLY A 1 123 ? 41.383 54.634 67.818 1.00 21.12 121 GLY A C 1
ATOM 1007 O O . GLY A 1 123 ? 41.836 54.118 66.793 1.00 20.22 121 GLY A O 1
ATOM 1008 N N . TYR A 1 124 ? 40.966 53.916 68.852 1.00 21.81 122 TYR A N 1
ATOM 1009 C CA . TYR A 1 124 ? 41.036 52.455 68.845 1.00 20.29 122 TYR A CA 1
ATOM 1010 C C . TYR A 1 124 ? 39.963 51.872 69.736 1.00 23.97 122 TYR A C 1
ATOM 1011 O O . TYR A 1 124 ? 39.334 52.582 70.530 1.00 23.43 122 TYR A O 1
ATOM 1020 N N . ILE A 1 125 ? 39.767 50.567 69.608 1.00 18.54 123 ILE A N 1
ATOM 1021 C CA . ILE A 1 125 ? 38.923 49.795 70.520 1.00 19.02 123 ILE A CA 1
ATOM 1022 C C . ILE A 1 125 ? 39.623 48.469 70.782 1.00 16.49 123 ILE A C 1
ATOM 1023 O O . ILE A 1 125 ? 40.590 48.124 70.109 1.00 18.96 123 ILE A O 1
ATOM 1028 N N . THR A 1 126 ? 39.163 47.703 71.762 1.00 16.07 124 THR A N 1
ATOM 1029 C CA . THR A 1 126 ? 39.826 46.431 71.991 1.00 14.89 124 THR A CA 1
ATOM 1030 C C . THR A 1 126 ? 39.465 45.441 70.884 1.00 15.47 124 THR A C 1
ATOM 1031 O O . THR A 1 126 ? 38.424 45.583 70.231 1.00 16.06 124 THR A O 1
ATOM 1046 N N . GLU A 1 128 ? 38.482 42.352 71.297 1.00 14.32 126 GLU A N 1
ATOM 1047 C CA . GLU A 1 128 ? 37.234 41.701 71.648 1.00 14.82 126 GLU A CA 1
ATOM 1048 C C . GLU A 1 128 ? 36.012 42.562 71.337 1.00 16.56 126 GLU A C 1
ATOM 1049 O O . GLU A 1 128 ? 35.014 42.053 70.824 1.00 15.45 126 GLU A O 1
ATOM 1055 N N . GLU A 1 129 ? 36.096 43.861 71.640 1.00 16.08 127 GLU A N 1
ATOM 1056 C CA . GLU A 1 129 ? 35.048 44.822 71.296 1.00 17.79 127 GLU A CA 1
ATOM 1057 C C . GLU A 1 129 ? 34.857 44.866 69.775 1.00 14.52 127 GLU A C 1
ATOM 1058 O O . GLU A 1 129 ? 33.725 44.869 69.296 1.00 16.50 127 GLU A O 1
ATOM 1064 N N . ALA A 1 130 ? 35.962 44.916 69.037 1.00 13.15 128 ALA A N 1
ATOM 1065 C CA . ALA A 1 130 ? 35.917 44.933 67.565 1.00 12.16 128 ALA A CA 1
ATOM 1066 C C . ALA A 1 130 ? 35.242 43.692 67.007 1.00 15.81 128 ALA A C 1
ATOM 1067 O O . ALA A 1 130 ? 34.528 43.768 65.995 1.00 14.02 128 ALA A O 1
ATOM 1069 N N . THR A 1 131 ? 35.473 42.551 67.654 1.00 13.29 129 THR A N 1
ATOM 1070 C CA . THR A 1 131 ? 34.872 41.302 67.215 1.00 14.41 129 THR A CA 1
ATOM 1071 C C . THR A 1 131 ? 33.365 41.325 67.419 1.00 13.46 129 THR A C 1
ATOM 1072 O O . THR A 1 131 ? 32.608 41.000 66.503 1.00 12.98 129 THR A O 1
ATOM 1087 N N . LEU A 1 133 ? 31.459 44.025 67.748 1.00 12.81 131 LEU A N 1
ATOM 1088 C CA . LEU A 1 133 ? 30.895 45.057 66.881 1.00 13.32 131 LEU A CA 1
ATOM 1089 C C . LEU A 1 133 ? 30.884 44.602 65.423 1.00 12.39 131 LEU A C 1
ATOM 1090 O O . LEU A 1 133 ? 29.907 44.834 64.698 1.00 13.48 131 LEU A O 1
ATOM 1095 N N . GLY A 1 134 ? 31.950 43.929 64.987 1.00 11.50 132 GLY A N 1
ATOM 1096 C CA . GLY A 1 134 ? 32.002 43.411 63.628 1.00 10.90 132 GLY A CA 1
ATOM 1097 C C . GLY A 1 134 ? 30.910 42.409 63.334 1.00 10.61 132 GLY A C 1
ATOM 1098 O O . GLY A 1 134 ? 30.348 42.399 62.240 1.00 11.08 132 GLY A O 1
ATOM 1099 N N . ILE A 1 135 ? 30.609 41.553 64.296 1.00 11.77 133 ILE A N 1
ATOM 1100 C CA . ILE A 1 135 ? 29.526 40.603 64.134 1.00 11.67 133 ILE A CA 1
ATOM 1101 C C . ILE A 1 135 ? 28.201 41.337 63.970 1.00 11.64 133 ILE A C 1
ATOM 1102 O O . ILE A 1 135 ? 27.370 40.975 63.123 1.00 13.28 133 ILE A O 1
ATOM 1107 N N . ARG A 1 136 ? 28.024 42.410 64.741 1.00 13.23 134 ARG A N 1
ATOM 1108 C CA . ARG A 1 136 ? 26.825 43.233 64.629 1.00 14.48 134 ARG A CA 1
ATOM 1109 C C . ARG A 1 136 ? 26.736 43.921 63.276 1.00 11.51 134 ARG A C 1
ATOM 1110 O O . ARG A 1 136 ? 25.665 43.936 62.657 1.00 17.13 134 ARG A O 1
ATOM 1118 N N . VAL A 1 137 ? 27.849 44.495 62.824 1.00 11.72 135 VAL A N 1
ATOM 1119 C CA . VAL A 1 137 ? 27.891 45.227 61.555 1.00 12.02 135 VAL A CA 1
ATOM 1120 C C . VAL A 1 137 ? 27.599 44.322 60.362 1.00 13.31 135 VAL A C 1
ATOM 1121 O O . VAL A 1 137 ? 26.818 44.676 59.462 1.00 14.86 135 VAL A O 1
ATOM 1125 N N . THR A 1 138 ? 28.221 43.149 60.365 1.00 12.18 136 THR A N 1
ATOM 1126 C CA . THR A 1 138 ? 28.200 42.253 59.211 1.00 12.01 136 THR A CA 1
ATOM 1127 C C . THR A 1 138 ? 27.070 41.246 59.252 1.00 13.76 136 THR A C 1
ATOM 1128 O O . THR A 1 138 ? 26.725 40.682 58.210 1.00 15.55 136 THR A O 1
ATOM 1143 N N . ASP A 1 140 ? 27.436 38.490 60.397 1.00 14.56 138 ASP A N 1
ATOM 1144 C CA . ASP A 1 140 ? 28.125 37.212 60.209 1.00 16.16 138 ASP A CA 1
ATOM 1145 C C . ASP A 1 140 ? 28.543 36.641 61.561 1.00 14.57 138 ASP A C 1
ATOM 1146 O O . ASP A 1 140 ? 29.526 37.082 62.157 1.00 14.86 138 ASP A O 1
ATOM 1151 N N . PRO A 1 141 ? 27.807 35.641 62.057 1.00 16.25 139 PRO A N 1
ATOM 1152 C CA . PRO A 1 141 ? 28.167 35.109 63.373 1.00 16.82 139 PRO A CA 1
ATOM 1153 C C . PRO A 1 141 ? 29.540 34.427 63.386 1.00 16.10 139 PRO A C 1
ATOM 1154 O O . PRO A 1 141 ? 30.120 34.237 64.456 1.00 17.84 139 PRO A O 1
ATOM 1158 N N . ASN A 1 142 ? 30.062 34.102 62.209 1.00 16.85 140 ASN A N 1
ATOM 1159 C CA . ASN A 1 142 ? 31.358 33.444 62.094 1.00 18.04 140 ASN A CA 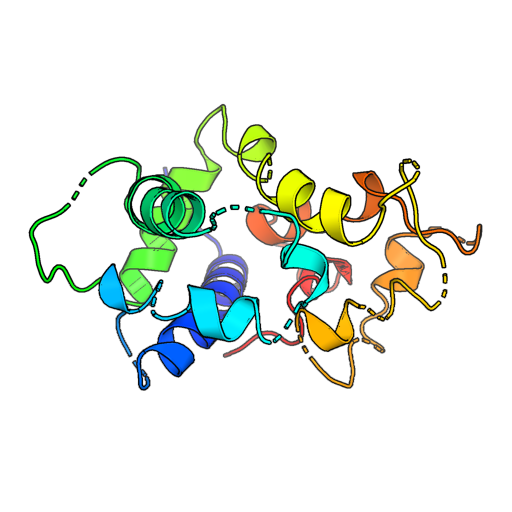1
ATOM 1160 C C . ASN A 1 142 ? 32.498 34.384 61.725 1.00 17.59 140 ASN A C 1
ATOM 1161 O O . ASN A 1 142 ? 33.551 33.956 61.257 1.00 15.52 140 ASN A O 1
ATOM 1166 N N . LEU A 1 143 ? 32.295 35.680 61.929 1.00 14.03 141 LEU A N 1
ATOM 1167 C CA . LEU A 1 143 ? 33.307 36.647 61.523 1.00 11.73 141 LEU A CA 1
ATOM 1168 C C . LEU A 1 143 ? 34.694 36.405 62.124 1.00 12.40 141 LEU A C 1
ATOM 1169 O O . LEU A 1 143 ? 35.688 36.628 61.448 1.00 12.40 141 LEU A O 1
ATOM 1185 N N . SER A 1 145 ? 36.312 33.693 62.749 1.00 13.67 143 SER A N 1
ATOM 1186 C CA . SER A 1 145 ? 37.008 32.620 62.018 1.00 13.87 143 SER A CA 1
ATOM 1187 C C . SER A 1 145 ? 37.514 33.038 60.646 1.00 16.96 143 SER A C 1
ATOM 1188 O O . SER A 1 145 ? 38.246 32.282 60.000 1.00 15.10 143 SER A O 1
ATOM 1191 N N . THR A 1 146 ? 37.149 34.236 60.191 1.00 13.12 144 THR A N 1
ATOM 1192 C CA . THR A 1 146 ? 37.684 34.725 58.923 1.00 13.58 144 THR A CA 1
ATOM 1193 C C . THR A 1 146 ? 39.150 35.140 59.030 1.00 12.22 144 THR A C 1
ATOM 1194 O O . THR A 1 146 ? 39.798 35.395 58.012 1.00 13.11 144 THR A O 1
ATOM 1198 N N . GLY A 1 147 ? 39.665 35.257 60.253 1.00 12.42 145 GLY A N 1
ATOM 1199 C CA . GLY A 1 147 ? 41.030 35.705 60.434 1.00 13.39 145 GLY A CA 1
ATOM 1200 C C . GLY A 1 147 ? 41.218 37.208 60.390 1.00 11.52 145 GLY A C 1
ATOM 1201 O O . GLY A 1 147 ? 42.325 37.711 60.538 1.00 12.73 145 GLY A O 1
ATOM 1202 N N . ILE A 1 148 ? 40.137 37.947 60.167 1.00 12.54 146 ILE A N 1
ATOM 1203 C CA . ILE A 1 148 ? 40.306 39.378 59.933 1.00 13.83 146 ILE A CA 1
ATOM 1204 C C . ILE A 1 148 ? 40.885 40.138 61.146 1.00 11.58 146 ILE A C 1
ATOM 1205 O O . ILE A 1 148 ? 41.654 41.080 60.971 1.00 12.86 146 ILE A O 1
ATOM 1210 N N . PHE A 1 149 ? 40.589 39.693 62.360 1.00 12.71 147 PHE A N 1
ATOM 1211 C CA . PHE A 1 149 ? 41.113 40.389 63.527 1.00 14.32 147 PHE A CA 1
ATOM 1212 C C . PHE A 1 149 ? 42.601 40.156 63.731 1.00 14.15 147 PHE A C 1
ATOM 1213 O O . PHE A 1 149 ? 43.317 41.058 64.158 1.00 17.03 147 PHE A O 1
ATOM 1221 N N . GLU A 1 150 ? 43.073 38.974 63.348 1.00 15.47 148 GLU A N 1
ATOM 1222 C CA . GLU A 1 150 ? 44.503 38.689 63.372 1.00 16.98 148 GLU A CA 1
ATOM 1223 C C . GLU A 1 150 ? 45.223 39.465 62.274 1.00 16.68 148 GLU A C 1
ATOM 1224 O O . GLU A 1 150 ? 46.323 39.961 62.461 1.00 18.44 148 GLU A O 1
ATOM 1230 N N . ALA A 1 151 ? 44.590 39.585 61.108 1.00 15.35 149 ALA A N 1
ATOM 1231 C CA . ALA A 1 151 ? 45.227 40.261 59.988 1.00 16.18 149 ALA A CA 1
ATOM 1232 C C . ALA A 1 151 ? 45.325 41.774 60.217 1.00 15.69 149 ALA A C 1
ATOM 1233 O O . ALA A 1 151 ? 46.274 42.429 59.775 1.00 21.06 149 ALA A O 1
ATOM 1235 N N . MET A 1 152 ? 44.336 42.330 60.912 1.00 16.77 150 MET A N 1
ATOM 1236 C CA . MET A 1 152 ? 44.373 43.743 61.265 1.00 16.48 150 MET A CA 1
ATOM 1237 C C . MET A 1 152 ? 45.390 44.027 62.366 1.00 19.57 150 MET A C 1
ATOM 1238 O O . MET A 1 152 ? 46.198 44.940 62.244 1.00 24.47 150 MET A O 1
ATOM 1243 N N . ASP A 1 153 ? 45.340 43.229 63.428 1.00 17.80 151 ASP A N 1
ATOM 1244 C CA . ASP A 1 153 ? 46.230 43.388 64.585 1.00 22.74 151 ASP A CA 1
ATOM 1245 C C . ASP A 1 153 ? 47.465 42.505 64.414 1.00 21.54 151 ASP A C 1
ATOM 1246 O O . ASP A 1 153 ? 47.679 41.560 65.174 1.00 23.69 151 ASP A O 1
ATOM 1251 N N . GLU A 1 154 ? 48.273 42.809 63.402 1.00 29.84 152 GLU A N 1
ATOM 1252 C CA . GLU A 1 154 ? 49.386 41.935 63.034 1.00 33.83 152 GLU A CA 1
ATOM 1253 C C . GLU A 1 154 ? 50.491 41.872 64.093 1.00 30.88 152 GLU A C 1
ATOM 1254 O O . GLU A 1 154 ? 51.315 40.963 64.073 1.00 40.51 152 GLU A O 1
ATOM 1271 N N . ASN A 1 156 ? 49.699 41.874 67.417 1.00 29.90 154 ASN A N 1
ATOM 1272 C CA . ASN A 1 156 ? 49.047 41.334 68.615 1.00 29.73 154 ASN A CA 1
ATOM 1273 C C . ASN A 1 156 ? 48.946 42.282 69.811 1.00 28.79 154 ASN A C 1
ATOM 1274 O O . ASN A 1 156 ? 49.133 41.874 70.957 1.00 28.83 154 ASN A O 1
ATOM 1279 N N . THR A 1 157 ? 48.631 43.540 69.538 1.00 28.80 155 THR A N 1
ATOM 1280 C CA . THR A 1 157 ? 48.490 44.552 70.571 1.00 26.67 155 THR A CA 1
ATOM 1281 C C . THR A 1 157 ? 47.204 44.383 71.371 1.00 23.91 155 THR A C 1
ATOM 1282 O O . THR A 1 157 ? 47.067 44.931 72.472 1.00 23.46 155 THR A O 1
ATOM 1286 N N . GLY A 1 158 ? 46.255 43.630 70.817 1.00 21.20 156 GLY A N 1
ATOM 1287 C CA . GLY A 1 158 ? 44.928 43.525 71.391 1.00 19.97 156 GLY A CA 1
ATOM 1288 C C . GLY A 1 158 ? 44.061 44.731 71.093 1.00 15.36 156 GLY A C 1
ATOM 1289 O O . GLY A 1 158 ? 42.953 44.868 71.606 1.00 17.96 156 GLY A O 1
ATOM 1290 N N . ARG A 1 159 ? 44.591 45.623 70.257 1.00 17.08 157 ARG A N 1
ATOM 1291 C CA . ARG A 1 159 ? 43.859 46.806 69.857 1.00 19.76 157 ARG A CA 1
ATOM 1292 C C . ARG A 1 159 ? 43.514 46.701 68.380 1.00 17.74 157 ARG A C 1
ATOM 1293 O O . ARG A 1 159 ? 44.260 46.107 67.601 1.00 20.67 157 ARG A O 1
ATOM 1301 N N . ILE A 1 160 ? 42.394 47.309 68.017 1.00 16.58 158 ILE A N 1
ATOM 1302 C CA . ILE A 1 160 ? 42.062 47.506 66.608 1.00 15.19 158 ILE A CA 1
ATOM 1303 C C . ILE A 1 160 ? 41.876 49.002 66.431 1.00 17.18 158 ILE A C 1
ATOM 1304 O O . ILE A 1 160 ? 41.037 49.622 67.101 1.00 16.13 158 ILE A O 1
ATOM 1309 N N . THR A 1 161 ? 42.670 49.592 65.546 1.00 16.62 159 THR A N 1
ATOM 1310 C CA . THR A 1 161 ? 42.597 51.032 65.357 1.00 18.09 159 THR A CA 1
ATOM 1311 C C . THR A 1 161 ? 41.627 51.411 64.234 1.00 15.51 159 THR A C 1
ATOM 1312 O O . THR A 1 161 ? 41.261 50.584 63.383 1.00 17.35 159 THR A O 1
ATOM 1316 N N . PHE A 1 162 ? 41.220 52.666 64.221 1.00 15.00 160 PHE A N 1
ATOM 1317 C CA . PHE A 1 162 ? 40.409 53.180 63.131 1.00 14.34 160 PHE A CA 1
ATOM 1318 C C . PHE A 1 162 ? 41.119 52.928 61.807 1.00 17.60 160 PHE A C 1
ATOM 1319 O O . PHE A 1 162 ? 40.514 52.432 60.854 1.00 15.96 160 PHE A O 1
ATOM 1327 N N . GLU A 1 163 ? 42.416 53.202 61.753 1.00 15.18 161 GLU A N 1
ATOM 1328 C CA . GLU A 1 163 ? 43.199 52.992 60.536 1.00 16.18 161 GLU A CA 1
ATOM 1329 C C . GLU A 1 163 ? 43.291 51.530 60.100 1.00 17.56 161 GLU A C 1
ATOM 1330 O O . GLU A 1 163 ? 43.306 51.249 58.901 1.00 16.70 161 GLU A O 1
ATOM 1336 N N . ASP A 1 164 ? 43.350 50.602 61.056 1.00 17.09 162 ASP A N 1
ATOM 1337 C CA . ASP A 1 164 ? 43.282 49.175 60.740 1.00 15.25 162 ASP A CA 1
ATOM 1338 C C . ASP A 1 164 ? 42.022 48.869 59.952 1.00 14.45 162 ASP A C 1
ATOM 1339 O O . ASP A 1 164 ? 42.061 48.192 58.931 1.00 13.78 162 ASP A O 1
ATOM 1344 N N . THR A 1 165 ? 40.889 49.377 60.423 1.00 13.57 163 THR A N 1
ATOM 1345 C CA . THR A 1 165 ? 39.616 49.076 59.773 1.00 15.38 163 THR A CA 1
ATOM 1346 C C . THR A 1 165 ? 39.527 49.755 58.411 1.00 15.87 163 THR A C 1
ATOM 1347 O O . THR A 1 165 ? 38.973 49.189 57.477 1.00 14.08 163 THR A O 1
ATOM 1351 N N . LEU A 1 166 ? 40.081 50.954 58.282 1.00 13.41 164 LEU A N 1
ATOM 1352 C CA . LEU A 1 166 ? 40.130 51.624 56.984 1.00 13.33 164 LEU A CA 1
ATOM 1353 C C . LEU A 1 166 ? 40.952 50.847 55.973 1.00 13.81 164 LEU A C 1
ATOM 1354 O O . LEU A 1 166 ? 40.571 50.755 54.794 1.00 14.65 164 LEU A O 1
ATOM 1370 N N . ALA A 1 168 ? 41.541 47.590 55.903 1.00 12.85 166 ALA A N 1
ATOM 1371 C CA . ALA A 1 168 ? 40.826 46.381 55.524 1.00 12.66 166 ALA A CA 1
ATOM 1372 C C . ALA A 1 168 ? 39.716 46.726 54.545 1.00 13.14 166 ALA A C 1
ATOM 1373 O O . ALA A 1 168 ? 39.533 46.052 53.520 1.00 12.64 166 ALA A O 1
ATOM 1375 N N . GLN A 1 169 ? 39.003 47.807 54.826 1.00 12.06 167 GLN A N 1
ATOM 1376 C CA . GLN A 1 169 ? 37.886 48.216 53.999 1.00 12.24 167 GLN A CA 1
ATOM 1377 C C . GLN A 1 169 ? 38.333 48.705 52.613 1.00 12.38 167 GLN A C 1
ATOM 1378 O O . GLN A 1 169 ? 37.658 48.444 51.591 1.00 12.70 167 GLN A O 1
ATOM 1384 N N . LEU A 1 170 ? 39.464 49.407 52.552 1.00 12.01 168 LEU A N 1
ATOM 1385 C CA . LEU A 1 170 ? 39.948 49.909 51.274 1.00 12.71 168 LEU A CA 1
ATOM 1386 C C . LEU A 1 170 ? 40.383 48.725 50.405 1.00 12.08 168 LEU A C 1
ATOM 1387 O O . LEU A 1 170 ? 40.100 48.703 49.200 1.00 13.38 168 LEU A O 1
ATOM 1392 N N . PHE A 1 171 ? 41.046 47.732 51.000 1.00 13.90 169 PHE A N 1
ATOM 1393 C CA . PHE A 1 171 ? 41.360 46.495 50.284 1.00 13.24 169 PHE A CA 1
ATOM 1394 C C . PHE A 1 171 ? 40.092 45.863 49.725 1.00 12.39 169 PHE A C 1
ATOM 1395 O O . PHE A 1 171 ? 40.016 45.475 48.549 1.00 12.36 169 PHE A O 1
ATOM 1403 N N . PHE A 1 172 ? 39.083 45.729 50.569 1.00 11.25 170 PHE A N 1
ATOM 1404 C CA . PHE A 1 172 ? 37.834 45.108 50.151 1.00 11.40 170 PHE A CA 1
ATOM 1405 C C . PHE A 1 172 ? 37.235 45.826 48.936 1.00 12.30 170 PHE A C 1
ATOM 1406 O O . PHE A 1 172 ? 36.797 45.179 47.978 1.00 10.95 170 PHE A O 1
ATOM 1414 N N . PHE A 1 173 ? 37.197 47.154 48.973 1.00 11.15 171 PHE A N 1
ATOM 1415 C CA . PHE A 1 173 ? 36.533 47.908 47.909 1.00 10.83 171 PHE A CA 1
ATOM 1416 C C . PHE A 1 173 ? 37.347 48.030 46.632 1.00 13.51 171 PHE A C 1
ATOM 1417 O O . PHE A 1 173 ? 36.792 48.355 45.596 1.00 12.95 171 PHE A O 1
ATOM 1425 N N . THR A 1 174 ? 38.643 47.732 46.675 1.00 12.30 172 THR A N 1
ATOM 1426 C CA . THR A 1 174 ? 39.496 47.984 45.509 1.00 12.91 172 THR A CA 1
ATOM 1427 C C . THR A 1 174 ? 40.301 46.796 44.990 1.00 13.40 172 THR A C 1
ATOM 1428 O O . THR A 1 174 ? 40.572 46.741 43.790 1.00 13.20 172 THR A O 1
ATOM 1432 N N . ASP A 1 175 ? 40.704 45.863 45.846 1.00 14.00 173 ASP A N 1
ATOM 1433 C CA . ASP A 1 175 ? 41.550 44.767 45.376 1.00 13.82 173 ASP A CA 1
ATOM 1434 C C . ASP A 1 175 ? 40.845 43.893 44.333 1.00 13.59 173 ASP A C 1
ATOM 1435 O O . ASP A 1 175 ? 39.651 43.636 44.429 1.00 13.32 173 ASP A O 1
ATOM 1440 N N . GLN A 1 176 ? 41.599 43.435 43.336 1.00 13.30 174 GLN A N 1
ATOM 1441 C CA . GLN A 1 176 ? 41.011 42.669 42.246 1.00 13.91 174 GLN A CA 1
ATOM 1442 C C . GLN A 1 176 ? 41.227 41.175 42.338 1.00 13.93 174 GLN A C 1
ATOM 1443 O O . GLN A 1 176 ? 40.333 40.403 42.031 1.00 15.10 174 GLN A O 1
ATOM 1449 N N . ASP A 1 177 ? 42.413 40.759 42.782 1.00 14.47 175 ASP A N 1
ATOM 1450 C CA . ASP A 1 177 ? 42.809 39.363 42.539 1.00 15.37 175 ASP A CA 1
ATOM 1451 C C . ASP A 1 177 ? 43.231 38.536 43.732 1.00 18.29 175 ASP A C 1
ATOM 1452 O O . ASP A 1 177 ? 43.421 37.328 43.601 1.00 18.23 175 ASP A O 1
ATOM 1457 N N . ASN A 1 178 ? 43.358 39.166 44.895 1.00 15.74 176 ASN A N 1
ATOM 1458 C CA . ASN A 1 178 ? 43.693 38.408 46.093 1.00 16.13 176 ASN A CA 1
ATOM 1459 C C . ASN A 1 178 ? 42.434 37.852 46.765 1.00 13.58 176 ASN A C 1
ATOM 1460 O O . ASN A 1 178 ? 41.752 38.562 47.515 1.00 16.03 176 ASN A O 1
ATOM 1465 N N . THR A 1 179 ? 42.110 36.590 46.500 1.00 13.50 177 THR A N 1
ATOM 1466 C CA . THR A 1 179 ? 40.843 36.037 46.959 1.00 14.63 177 THR A CA 1
ATOM 1467 C C . THR A 1 179 ? 40.925 35.376 48.326 1.00 15.69 177 THR A C 1
ATOM 1468 O O . THR A 1 179 ? 39.917 34.977 48.873 1.00 14.94 177 THR A O 1
ATOM 1472 N N . THR A 1 180 ? 42.119 35.246 48.876 1.00 14.39 178 THR A N 1
ATOM 1473 C CA . THR A 1 180 ? 42.248 34.490 50.112 1.00 13.79 178 THR A CA 1
ATOM 1474 C C . THR A 1 180 ? 42.514 35.366 51.346 1.00 13.72 178 THR A C 1
ATOM 1475 O O . THR A 1 180 ? 42.357 34.886 52.480 1.00 15.03 178 THR A O 1
ATOM 1479 N N . HIS A 1 181 ? 42.931 36.618 51.147 1.00 12.55 179 HIS A N 1
ATOM 1480 C CA . HIS A 1 181 ? 43.257 37.491 52.294 1.00 14.45 179 HIS A CA 1
ATOM 1481 C C . HIS A 1 181 ? 42.040 37.726 53.191 1.00 12.94 179 HIS A C 1
ATOM 1482 O O . HIS A 1 181 ? 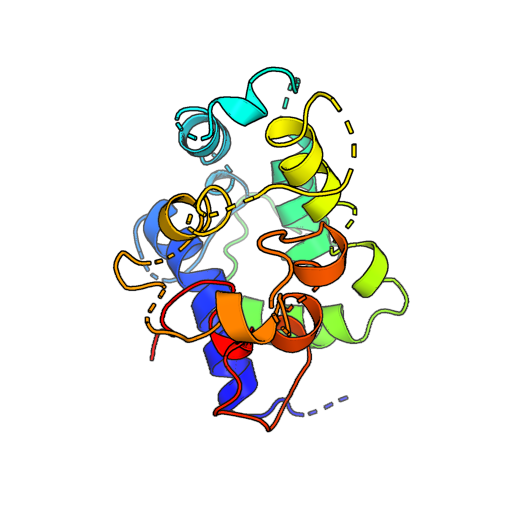40.932 37.887 52.690 1.00 12.67 179 HIS A O 1
ATOM 1489 N N . PRO A 1 182 ? 42.226 37.726 54.527 1.00 12.71 180 PRO A N 1
ATOM 1490 C CA . PRO A 1 182 ? 41.077 37.957 55.411 1.00 10.61 180 PRO A CA 1
ATOM 1491 C C . PRO A 1 182 ? 40.352 39.304 55.212 1.00 11.93 180 PRO A C 1
ATOM 1492 O O . PRO A 1 182 ? 39.185 39.357 55.582 1.00 12.24 180 PRO A O 1
ATOM 1496 N N . PHE A 1 183 ? 40.995 40.308 54.626 1.00 11.58 181 PHE A N 1
ATOM 1497 C CA . PHE A 1 183 ? 40.332 41.594 54.436 1.00 11.67 181 PHE A CA 1
ATOM 1498 C C . PHE A 1 183 ? 39.170 41.455 53.445 1.00 13.10 181 PHE A C 1
ATOM 1499 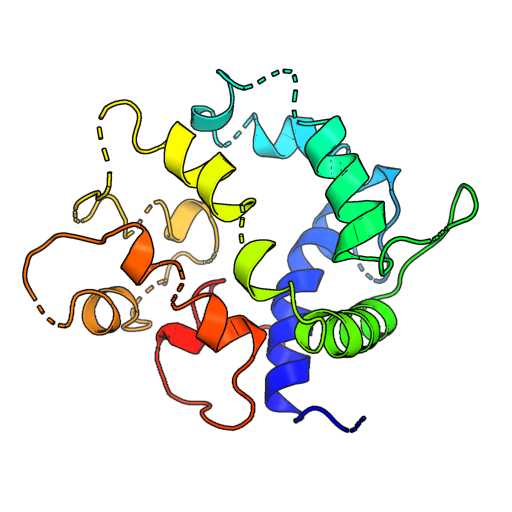O O . PHE A 1 183 ? 38.309 42.332 53.377 1.00 13.02 181 PHE A O 1
ATOM 1507 N N . ASN A 1 184 ? 39.125 40.364 52.687 1.00 10.96 182 ASN A N 1
ATOM 1508 C CA . ASN A 1 184 ? 37.967 40.061 51.853 1.00 10.27 182 ASN A CA 1
ATOM 1509 C C . ASN A 1 184 ? 36.672 39.968 52.645 1.00 10.71 182 ASN A C 1
ATOM 1510 O O . ASN A 1 184 ? 35.590 40.081 52.066 1.00 11.53 182 ASN A O 1
ATOM 1515 N N . TYR A 1 185 ? 36.783 39.754 53.956 1.00 11.26 183 TYR A N 1
ATOM 1516 C CA . TYR A 1 185 ? 35.625 39.465 54.779 1.00 10.54 183 TYR A CA 1
ATOM 1517 C C . TYR A 1 185 ? 35.253 40.615 55.705 1.00 10.13 183 TYR A C 1
ATOM 1518 O O . TYR A 1 185 ? 34.518 40.407 56.656 1.00 11.41 183 TYR A O 1
ATOM 1527 N N . VAL A 1 186 ? 35.685 41.823 55.367 1.00 10.94 184 VAL A N 1
ATOM 1528 C CA . VAL A 1 186 ? 35.396 42.986 56.208 1.00 10.74 184 VAL A CA 1
ATOM 1529 C C . VAL A 1 186 ? 33.898 43.270 56.281 1.00 11.78 184 VAL A C 1
ATOM 1530 O O . VAL A 1 186 ? 33.443 43.860 57.252 1.00 12.11 184 VAL A O 1
ATOM 1534 N N . ARG A 1 187 ? 33.125 42.818 55.299 1.00 10.61 185 ARG A N 1
ATOM 1535 C CA . ARG A 1 187 ? 31.668 42.934 55.336 1.00 10.00 185 ARG A CA 1
ATOM 1536 C C . ARG A 1 187 ? 30.982 41.598 55.604 1.00 11.47 185 ARG A C 1
ATOM 1537 O O . ARG A 1 187 ? 29.772 41.443 55.395 1.00 12.73 185 ARG A O 1
ATOM 1545 N N . GLY A 1 188 ? 31.757 40.626 56.093 1.00 9.35 186 GLY A N 1
ATOM 1546 C CA . GLY A 1 188 ? 31.223 39.295 56.372 1.00 11.93 186 GLY A CA 1
ATOM 1547 C C . GLY A 1 188 ? 31.324 38.325 55.187 1.00 10.77 186 GLY A C 1
ATOM 1548 O O . GLY A 1 188 ? 31.871 38.647 54.126 1.00 12.04 186 GLY A O 1
ATOM 1549 N N . ALA A 1 189 ? 30.753 37.145 55.358 1.00 12.23 187 ALA A N 1
ATOM 1550 C CA . ALA A 1 189 ? 30.808 36.126 54.309 1.00 14.70 187 ALA A CA 1
ATOM 1551 C C . ALA A 1 189 ? 30.314 36.674 52.964 1.00 12.26 187 ALA A C 1
ATOM 1552 O O . ALA A 1 189 ? 29.327 37.393 52.889 1.00 14.20 187 ALA A O 1
ATOM 1554 N N . LEU A 1 190 ? 30.996 36.310 51.883 1.00 12.53 188 LEU A N 1
ATOM 1555 C CA . LEU A 1 190 ? 30.615 36.767 50.556 1.00 12.05 188 LEU A CA 1
ATOM 1556 C C . LEU A 1 190 ? 29.362 36.058 50.069 1.00 14.82 188 LEU A C 1
ATOM 1557 O O . LEU A 1 190 ? 29.150 34.883 50.359 1.00 17.39 188 LEU A O 1
ATOM 1562 N N . VAL A 1 191 ? 28.530 36.768 49.311 1.00 14.12 189 VAL A N 1
ATOM 1563 C CA . VAL A 1 191 ? 27.410 36.121 48.632 1.00 15.40 189 VAL A CA 1
ATOM 1564 C C . VAL A 1 191 ? 27.909 35.485 47.337 1.00 20.05 189 VAL A C 1
ATOM 1565 O O . VAL A 1 191 ? 29.053 35.692 46.946 1.00 17.88 189 VAL A O 1
ATOM 1569 N N . ASP A 1 192 ? 27.052 34.728 46.665 1.00 20.98 190 ASP A N 1
ATOM 1570 C CA . ASP A 1 192 ? 27.457 34.116 45.405 1.00 21.63 190 ASP A CA 1
ATOM 1571 C C . ASP A 1 192 ? 27.764 35.159 44.338 1.00 24.91 190 ASP A C 1
ATOM 1572 O O . ASP A 1 192 ? 27.121 36.214 44.255 1.00 22.65 190 ASP A O 1
#

Radius of gyration: 16.06 Å; Cα contacts (8 Å, |Δi|>4): 190; chains: 1; bounding box: 38×32×42 Å

Nearest PDB structures (foldseek):
  4wri-assembly1_A  TM=1.000E+00  e=1.187E-24  Halichondria okadai
  2hq8-assembly1_A  TM=6.122E-01  e=2.422E-04  Renilla muelleri
  4mrx-assembly1_A  TM=6.843E-01  e=1.141E-02  Obelia longissima
  7eg3-assembly5_E  TM=6.618E-01  e=1.203E-02  Aequorea victoria

CATH classification: 1.10.238.10

Organism: Halichondria okadai (NCBI:txid163232)

Foldseek 3Di:
DDFAPLLLLLLLLVCVVLCVQCPHFWHFLVSLVCQVVCCVLVLLVVPVSNVVSNCCVQCQQPPNHDDPPDTQGSVNSSVSLVVLLPDPCNLVVVVVLVSVCCSVCVVFKDAVVCLVQCVQAEPPLVLCLVCVLVCPPRIHGSVSLSLVNCCSDPGPDNNDSSVQSRHDTDD

B-factor: mean 22.28, std 12.19, range [8.61, 84.27]

Secondary structure (DSSP, 8-state):
----HHHHHHHHHHHHHHHHHTT--EE-TTT--HHHHHH--GGGTT---HHHHHHIIIIIISTT---TT--EEHHHHHHHHHHHTTSTTHHHH--HHHHHHHHH----EE------HHHH--TT---SHHHHH----S-EEHHHH--HHHHHH--S--SSGGGGTTSSPP-